Protein AF-A0A1V6IL73-F1 (afdb_monomer_lite)

Secondary structure (DSSP, 8-state):
----SSHHHHHHHHHHHHHHHHHHHHHHHHHHHHHHHHHHHHHHHHHHHHHHHHHHHHHHHHHHHHHHHHHHHHHHHHHHHHHHHH-PPPPPTT------

Sequence (100 aa):
MERLYIHTKKETTYRSMLTIFLVVLFFISSTLVAFFVKGVTENLNDELVNRLMKEREVIETNNNLKMELSVAMRARYIEFKTKERLGLKKPNEEEVLVLR

Radius of gyration: 41.32 Å; chains: 1; bounding box: 98×24×104 Å

Foldseek 3Di:
DDDDDDPVVVVVVVVVVVVVVVVVVVVVVVVVVVVVVVVVVVVVVVVVVVVVVVVVVVVVVVVVVVVVVVVVVVVVVCVVCCCVVVVDDDDDPPPPDDDD

Structure (mmCIF, N/CA/C/O backbone):
data_AF-A0A1V6IL73-F1
#
_entry.id   AF-A0A1V6IL73-F1
#
loop_
_atom_site.group_PDB
_atom_site.id
_atom_site.type_symbol
_atom_site.label_atom_id
_atom_site.label_alt_id
_atom_site.label_comp_id
_atom_site.label_asym_id
_atom_site.label_entity_id
_atom_site.label_seq_id
_atom_site.pdbx_PDB_ins_code
_atom_site.Cartn_x
_atom_site.Cartn_y
_atom_site.Cartn_z
_atom_site.occupancy
_atom_site.B_iso_or_equiv
_atom_site.auth_seq_id
_atom_site.auth_comp_id
_atom_site.auth_asym_id
_atom_site.auth_atom_id
_atom_site.pdbx_PDB_model_num
ATOM 1 N N . MET A 1 1 ? 51.466 17.649 -60.248 1.00 46.81 1 MET A N 1
ATOM 2 C CA . MET A 1 1 ? 51.081 17.442 -58.837 1.00 46.81 1 MET A CA 1
ATOM 3 C C . MET A 1 1 ? 49.577 17.303 -58.803 1.00 46.81 1 MET A C 1
ATOM 5 O O . MET A 1 1 ? 48.965 18.130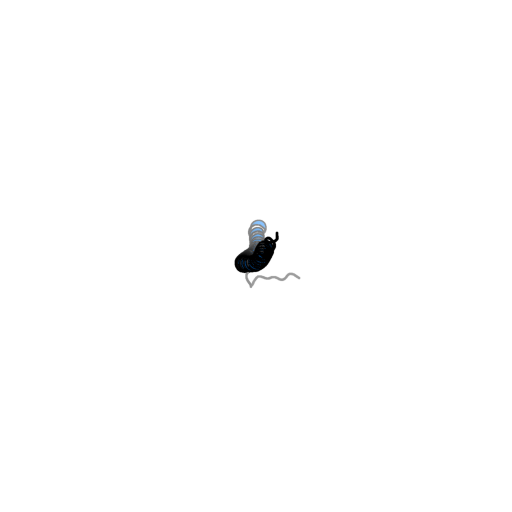 -59.450 1.00 46.81 1 MET A O 1
ATOM 9 N N . GLU A 1 2 ? 49.031 16.281 -58.137 1.00 48.19 2 GLU A N 1
ATOM 10 C CA . GLU A 1 2 ? 47.694 16.275 -57.501 1.00 48.19 2 GLU A CA 1
ATOM 11 C C . GLU A 1 2 ? 47.260 14.834 -57.211 1.00 48.19 2 GLU A C 1
ATOM 13 O O . GLU A 1 2 ? 46.887 14.084 -58.108 1.00 48.19 2 GLU A O 1
ATOM 18 N N . ARG A 1 3 ? 47.310 14.434 -55.938 1.00 56.38 3 ARG A N 1
ATOM 19 C CA . ARG A 1 3 ? 46.608 13.249 -55.425 1.00 56.38 3 ARG A CA 1
ATOM 20 C C . ARG A 1 3 ? 46.313 13.453 -53.945 1.00 56.38 3 ARG A C 1
ATOM 22 O O . ARG A 1 3 ? 47.074 12.945 -53.132 1.00 56.38 3 ARG A O 1
ATOM 29 N N . LEU A 1 4 ? 45.270 14.203 -53.566 1.00 56.84 4 LEU A N 1
ATOM 30 C CA . LEU A 1 4 ? 44.929 14.277 -52.134 1.00 56.84 4 LEU A CA 1
ATOM 31 C C . LEU A 1 4 ? 43.538 14.828 -51.767 1.00 56.84 4 LEU A C 1
ATOM 33 O O . LEU A 1 4 ? 43.456 15.704 -50.926 1.00 56.84 4 LEU A O 1
ATOM 37 N N . TYR A 1 5 ? 42.424 14.314 -52.313 1.00 55.34 5 TYR A N 1
ATOM 38 C CA . TYR A 1 5 ? 41.090 14.747 -51.821 1.00 55.34 5 TYR A CA 1
ATOM 39 C C . TYR A 1 5 ? 39.991 13.676 -51.725 1.00 55.34 5 TYR A C 1
ATOM 41 O O . TYR A 1 5 ? 38.832 14.010 -51.491 1.00 55.34 5 TYR A O 1
ATOM 49 N N . ILE A 1 6 ? 40.305 12.383 -51.862 1.00 59.19 6 ILE A N 1
ATOM 50 C CA . ILE A 1 6 ? 39.253 11.343 -51.870 1.00 59.19 6 ILE A CA 1
ATOM 51 C C . ILE A 1 6 ? 39.121 10.623 -50.514 1.00 59.19 6 ILE A C 1
ATOM 53 O O . ILE A 1 6 ? 38.022 10.210 -50.145 1.00 59.19 6 ILE A O 1
ATOM 57 N N . HIS A 1 7 ? 40.193 10.532 -49.717 1.00 54.22 7 HIS A N 1
ATOM 58 C CA . HIS A 1 7 ? 40.156 9.796 -48.444 1.00 54.22 7 HIS A CA 1
ATOM 59 C C . HIS A 1 7 ? 39.427 10.540 -47.311 1.00 54.22 7 HIS A C 1
ATOM 61 O O . HIS A 1 7 ? 38.638 9.935 -46.586 1.00 54.22 7 HIS A O 1
ATOM 67 N N . THR A 1 8 ? 39.591 11.860 -47.207 1.00 58.47 8 THR A N 1
ATOM 68 C CA . THR A 1 8 ? 39.002 12.680 -46.130 1.00 58.47 8 THR A CA 1
ATOM 69 C C . THR A 1 8 ? 37.474 12.776 -46.196 1.00 58.47 8 THR A C 1
ATOM 71 O O . THR A 1 8 ? 36.804 12.848 -45.163 1.00 58.47 8 THR A O 1
ATOM 74 N N . LYS A 1 9 ? 36.881 12.716 -47.397 1.00 58.94 9 LYS A N 1
ATOM 75 C CA . LYS A 1 9 ? 35.419 12.780 -47.581 1.00 58.94 9 LYS A CA 1
ATOM 76 C C . LYS A 1 9 ? 34.705 11.501 -47.113 1.00 58.94 9 LYS A C 1
ATOM 78 O O . LYS A 1 9 ? 33.583 11.566 -46.613 1.00 58.94 9 LYS A O 1
ATOM 83 N N . LYS A 1 10 ? 35.349 10.334 -47.239 1.00 61.44 10 LYS A N 1
ATOM 84 C CA . LYS A 1 10 ? 34.789 9.054 -46.767 1.00 61.44 10 LYS A CA 1
ATOM 85 C C . LYS A 1 10 ? 34.836 8.927 -45.244 1.00 61.44 10 LYS A C 1
ATOM 87 O O . LYS A 1 10 ? 33.841 8.514 -44.656 1.00 61.44 10 LYS A O 1
ATOM 92 N N . GLU A 1 11 ? 35.934 9.331 -44.607 1.00 63.72 11 GLU A N 1
ATOM 93 C CA . GLU A 1 11 ? 36.055 9.286 -43.141 1.00 63.72 11 GLU A CA 1
ATOM 94 C C . GLU A 1 11 ? 35.071 10.223 -42.437 1.00 63.72 11 GLU A C 1
ATOM 96 O O . GLU A 1 11 ? 34.419 9.829 -41.472 1.00 63.72 11 GLU A O 1
ATOM 101 N N . THR A 1 12 ? 34.905 11.447 -42.945 1.00 70.12 12 THR A N 1
ATOM 102 C CA . THR A 1 12 ? 33.943 12.417 -42.394 1.00 70.12 12 THR A CA 1
ATOM 103 C C . THR A 1 12 ? 32.498 11.934 -42.525 1.00 70.12 12 THR A C 1
ATOM 105 O O . THR A 1 12 ? 31.727 12.038 -41.570 1.00 70.12 12 THR A O 1
ATOM 108 N N . THR A 1 13 ? 32.143 11.323 -43.659 1.00 70.81 13 THR A N 1
ATOM 109 C CA . THR A 1 13 ? 30.807 10.742 -43.880 1.00 70.81 13 THR A CA 1
ATOM 110 C C . THR A 1 13 ? 30.545 9.548 -42.956 1.00 70.81 13 THR A C 1
ATOM 112 O O . THR A 1 13 ? 29.497 9.481 -42.318 1.00 70.81 13 THR A O 1
ATOM 115 N N . TYR A 1 14 ? 31.509 8.632 -42.818 1.00 76.25 14 TYR A N 1
ATOM 116 C CA . TYR A 1 14 ? 31.389 7.469 -41.933 1.00 76.25 14 TYR A CA 1
ATOM 117 C C . TYR A 1 14 ? 31.264 7.876 -40.458 1.00 76.25 14 TYR A C 1
ATOM 119 O O . TYR A 1 14 ? 30.410 7.368 -39.732 1.00 76.25 14 TYR A O 1
ATOM 127 N N . ARG A 1 15 ? 32.054 8.864 -40.023 1.00 77.94 15 ARG A N 1
ATOM 128 C CA . ARG A 1 15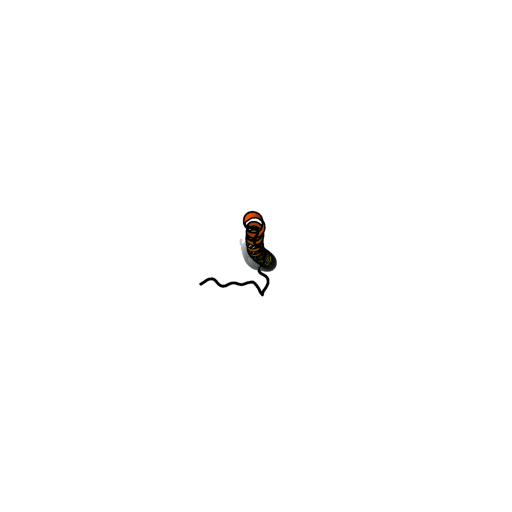 ? 31.999 9.408 -38.661 1.00 77.94 15 ARG A CA 1
ATOM 129 C C . ARG A 1 15 ? 30.674 10.130 -38.379 1.00 77.94 15 ARG A C 1
ATOM 131 O O . ARG A 1 15 ? 30.150 10.022 -37.272 1.00 77.94 15 ARG A O 1
ATOM 138 N N . SER A 1 16 ? 30.094 10.799 -39.378 1.00 80.06 16 SER A N 1
ATOM 139 C CA . SER A 1 16 ? 28.759 11.404 -39.278 1.00 80.06 16 SER A CA 1
ATOM 140 C C . SER A 1 16 ? 27.660 10.342 -39.147 1.00 80.06 16 SER A C 1
ATOM 142 O O . SER A 1 16 ? 26.837 10.437 -38.237 1.00 80.06 16 SER A O 1
ATOM 144 N N . MET A 1 17 ? 27.698 9.280 -39.962 1.00 86.50 17 MET A N 1
ATOM 145 C CA . MET A 1 17 ? 26.741 8.168 -39.867 1.00 86.50 17 MET A CA 1
ATOM 146 C C . MET A 1 17 ? 26.826 7.428 -38.529 1.00 86.50 17 MET A C 1
ATOM 148 O O . MET A 1 17 ? 25.793 7.136 -37.932 1.00 86.50 17 MET A O 1
ATOM 152 N N . LEU A 1 18 ? 28.037 7.178 -38.020 1.00 88.94 18 LEU A N 1
ATOM 153 C CA . LEU A 1 18 ? 28.234 6.580 -36.696 1.00 88.94 18 LEU A CA 1
ATOM 154 C C . LEU A 1 18 ? 27.648 7.446 -35.581 1.00 88.94 18 LEU A C 1
ATOM 156 O O . LEU A 1 18 ? 26.986 6.928 -34.689 1.00 88.94 18 LEU A O 1
ATOM 160 N N . THR A 1 19 ? 27.851 8.763 -35.642 1.00 89.62 19 THR A N 1
ATOM 161 C CA . THR A 1 19 ? 27.291 9.684 -34.641 1.00 89.62 19 THR A CA 1
ATOM 162 C C . THR A 1 19 ? 25.762 9.656 -34.661 1.00 89.62 19 THR A C 1
ATOM 164 O O . THR A 1 19 ? 25.142 9.561 -33.607 1.00 89.62 19 THR A O 1
ATOM 167 N N . ILE A 1 20 ? 25.147 9.669 -35.849 1.00 91.56 20 ILE A N 1
ATOM 168 C CA . ILE A 1 20 ? 23.686 9.575 -35.994 1.00 91.56 20 ILE A CA 1
ATOM 169 C C . ILE A 1 20 ? 23.177 8.239 -35.441 1.00 91.56 20 ILE A C 1
ATOM 171 O O . ILE A 1 20 ? 22.216 8.218 -34.675 1.00 91.56 20 ILE A O 1
ATOM 175 N N . PHE A 1 21 ? 23.845 7.134 -35.774 1.00 94.00 21 PHE A N 1
ATOM 176 C CA . PHE A 1 21 ? 23.493 5.810 -35.268 1.00 94.00 21 PHE A CA 1
ATOM 177 C C . PHE A 1 21 ? 23.566 5.739 -33.738 1.00 94.00 21 PHE A C 1
ATOM 179 O O . PHE A 1 21 ? 22.637 5.243 -33.107 1.00 94.00 21 PHE A O 1
ATOM 186 N N . LEU A 1 22 ? 24.624 6.283 -33.130 1.00 94.69 22 LEU A N 1
ATOM 187 C CA . LEU A 1 22 ? 24.778 6.322 -31.674 1.00 94.69 22 LEU A CA 1
ATOM 188 C C . LEU A 1 22 ? 23.694 7.164 -30.996 1.00 94.69 22 LEU A C 1
ATOM 190 O O . LEU A 1 22 ? 23.177 6.762 -29.958 1.00 94.69 22 LEU A O 1
ATOM 194 N N . VAL A 1 23 ? 23.318 8.299 -31.590 1.00 94.88 23 VAL A N 1
ATOM 195 C CA . VAL A 1 23 ? 22.223 9.136 -31.079 1.00 94.88 23 VAL A CA 1
ATOM 196 C C . VAL A 1 23 ? 20.902 8.370 -31.120 1.00 94.88 23 VAL A C 1
ATOM 198 O O . VAL A 1 23 ? 20.196 8.317 -30.117 1.00 94.88 23 VAL A O 1
ATOM 201 N N . VAL A 1 24 ? 20.583 7.719 -32.240 1.00 95.69 24 VAL A N 1
ATOM 202 C CA . VAL A 1 24 ? 19.359 6.910 -32.364 1.00 95.69 24 VAL A CA 1
ATOM 203 C C . VAL A 1 24 ? 19.364 5.749 -31.368 1.00 95.69 24 VAL A C 1
ATOM 205 O O . VAL A 1 24 ? 18.369 5.530 -30.678 1.00 95.69 24 VAL A O 1
ATOM 208 N N . LEU A 1 25 ? 20.492 5.049 -31.229 1.00 95.94 25 LEU A N 1
ATOM 209 C CA . LEU A 1 25 ? 20.653 3.964 -30.263 1.00 95.94 25 LEU A CA 1
ATOM 210 C C . LEU A 1 25 ? 20.436 4.450 -28.824 1.00 95.94 25 LEU A C 1
ATOM 212 O O . LEU A 1 25 ? 19.790 3.759 -28.041 1.00 95.94 25 LEU A O 1
ATOM 216 N N . PHE A 1 26 ? 20.929 5.644 -28.488 1.00 96.19 26 PHE A N 1
ATOM 217 C CA . PHE A 1 26 ? 20.729 6.259 -27.178 1.00 96.19 26 PHE A CA 1
ATOM 218 C C . PHE A 1 26 ? 19.255 6.580 -26.903 1.00 96.19 26 PHE A C 1
ATOM 220 O O . PHE A 1 26 ? 18.762 6.328 -25.806 1.00 96.19 26 PHE A O 1
ATOM 227 N N . PHE A 1 27 ? 18.516 7.088 -27.891 1.00 96.56 27 PHE A N 1
ATOM 228 C CA . PHE A 1 27 ? 17.075 7.307 -27.733 1.00 96.56 27 PHE A CA 1
ATOM 229 C C . PHE A 1 27 ? 16.315 5.990 -27.536 1.00 96.56 27 PHE A C 1
ATOM 231 O O . PHE A 1 27 ? 15.444 5.898 -26.668 1.00 96.56 27 PHE A O 1
ATOM 238 N N . ILE A 1 28 ? 16.668 4.948 -28.290 1.00 96.31 28 ILE A N 1
ATOM 239 C CA . ILE A 1 28 ? 16.052 3.623 -28.149 1.00 96.31 28 ILE A CA 1
ATOM 240 C C . ILE A 1 28 ? 16.358 3.028 -26.769 1.00 96.31 28 ILE A C 1
ATOM 242 O O . ILE A 1 28 ? 15.453 2.552 -26.088 1.00 96.31 28 ILE A O 1
ATOM 246 N N . SER A 1 29 ? 17.609 3.087 -26.310 1.00 95.88 29 SER A N 1
ATOM 247 C CA . SER A 1 29 ? 17.969 2.562 -24.990 1.00 95.88 29 SER A CA 1
ATOM 248 C C . SER A 1 29 ? 17.314 3.359 -23.860 1.00 95.88 29 SER A C 1
ATOM 250 O O . SER A 1 29 ? 16.803 2.765 -22.915 1.00 95.88 29 SER A O 1
ATOM 252 N N . SER A 1 30 ? 17.246 4.686 -23.982 1.00 95.44 30 SER A N 1
ATOM 253 C CA . SER A 1 30 ? 16.576 5.559 -23.015 1.00 95.44 30 SER A CA 1
ATOM 254 C C . SER A 1 30 ? 15.081 5.249 -22.896 1.00 95.44 30 SER A C 1
ATOM 256 O O . SER A 1 30 ? 14.561 5.091 -21.791 1.00 95.44 30 SER A O 1
ATOM 258 N N . THR A 1 31 ? 14.388 5.076 -24.026 1.00 94.81 31 THR A N 1
ATOM 259 C CA . THR A 1 31 ? 12.958 4.717 -24.028 1.00 94.81 31 THR A CA 1
ATOM 260 C C . THR A 1 31 ? 12.703 3.330 -23.438 1.00 94.81 31 THR A C 1
ATOM 262 O O . THR A 1 31 ? 11.761 3.170 -22.662 1.00 94.81 31 THR A O 1
ATOM 265 N N . LEU A 1 32 ? 13.570 2.350 -23.718 1.00 95.44 32 LEU A N 1
ATOM 266 C CA . LEU A 1 32 ? 13.528 1.030 -23.081 1.00 95.44 32 LEU A CA 1
ATOM 267 C C . LEU A 1 32 ? 13.682 1.130 -21.561 1.00 95.44 32 LEU A C 1
ATOM 269 O O . LEU A 1 32 ? 12.860 0.585 -20.828 1.00 95.44 32 LEU A O 1
ATOM 273 N N . VAL A 1 33 ? 14.693 1.856 -21.076 1.00 94.56 33 VAL A N 1
ATOM 274 C CA . VAL A 1 33 ? 14.913 2.049 -19.633 1.00 94.56 33 VAL A CA 1
ATOM 275 C C . VAL A 1 33 ? 13.700 2.712 -18.983 1.00 94.56 33 VAL A C 1
ATOM 277 O O . VAL A 1 33 ? 13.229 2.235 -17.954 1.00 94.56 33 VAL A O 1
ATOM 280 N N . ALA A 1 34 ? 13.148 3.762 -19.595 1.00 92.75 34 ALA A N 1
ATOM 281 C CA . ALA A 1 34 ? 11.958 4.435 -19.083 1.00 92.75 34 ALA A CA 1
ATOM 282 C C . ALA A 1 34 ? 10.749 3.489 -18.991 1.00 92.75 34 ALA A C 1
ATOM 284 O O . ALA A 1 34 ? 10.014 3.528 -18.004 1.00 92.75 34 ALA A O 1
ATOM 285 N N . PHE A 1 35 ? 10.565 2.609 -19.978 1.00 91.44 35 PHE A N 1
ATOM 286 C CA . PHE A 1 35 ? 9.500 1.608 -19.965 1.00 91.44 35 PHE A CA 1
ATOM 287 C C . PHE A 1 35 ? 9.673 0.597 -18.823 1.00 91.44 35 PHE A C 1
ATOM 289 O O . PHE A 1 35 ? 8.724 0.337 -18.085 1.00 91.44 35 PHE A O 1
ATOM 296 N N . PHE A 1 36 ? 10.889 0.079 -18.624 1.00 90.88 36 PHE A N 1
ATOM 297 C CA . PHE A 1 36 ? 11.187 -0.830 -17.513 1.00 90.88 36 PHE A CA 1
ATOM 298 C C . PHE A 1 36 ? 10.978 -0.167 -16.150 1.00 90.88 36 PHE A C 1
ATOM 300 O O . PHE A 1 36 ? 10.335 -0.750 -15.278 1.00 90.88 36 PHE A O 1
ATOM 307 N N . VAL A 1 37 ? 11.474 1.061 -15.968 1.00 89.88 37 VAL A N 1
ATOM 308 C CA . VAL A 1 37 ? 11.286 1.821 -14.723 1.00 89.88 37 VAL A CA 1
ATOM 309 C C . VAL A 1 37 ? 9.804 2.037 -14.453 1.00 89.88 37 VAL A C 1
ATOM 311 O O . VAL A 1 37 ? 9.353 1.801 -13.334 1.00 89.88 37 VAL A O 1
ATOM 314 N N . LYS A 1 38 ? 9.032 2.431 -15.470 1.00 88.69 38 LYS A N 1
ATOM 315 C CA . LYS A 1 38 ? 7.590 2.634 -15.338 1.00 88.69 38 LYS A CA 1
ATOM 316 C C . LYS A 1 38 ? 6.874 1.345 -14.929 1.00 88.69 38 LYS A C 1
ATOM 318 O O . LYS A 1 38 ? 6.150 1.371 -13.943 1.00 88.69 38 LYS A O 1
ATOM 323 N N . GLY A 1 39 ? 7.151 0.219 -15.590 1.00 82.75 39 GLY A N 1
ATOM 324 C CA . GLY A 1 39 ? 6.524 -1.065 -15.256 1.00 82.75 39 GLY A CA 1
ATOM 325 C C . GLY A 1 39 ? 6.851 -1.565 -13.843 1.00 82.75 39 GLY A C 1
ATOM 326 O O . GLY A 1 39 ?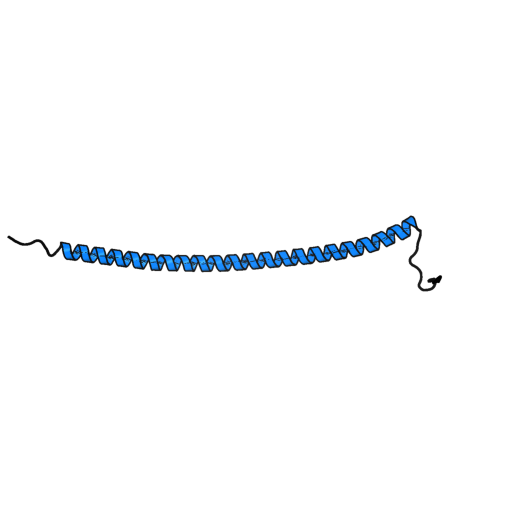 5.979 -2.079 -13.147 1.00 82.75 39 GLY A O 1
ATOM 327 N N . VAL A 1 40 ? 8.089 -1.372 -13.375 1.00 82.25 40 VAL A N 1
ATOM 328 C CA . VAL A 1 40 ? 8.471 -1.713 -11.991 1.00 82.25 40 VAL A CA 1
ATOM 329 C C . VAL A 1 40 ? 7.798 -0.776 -10.985 1.00 82.25 40 VAL A C 1
ATOM 331 O O . VAL A 1 40 ? 7.316 -1.226 -9.947 1.00 82.25 40 VAL A O 1
ATOM 334 N N . THR A 1 41 ? 7.742 0.519 -11.295 1.00 80.94 41 THR A N 1
ATOM 335 C CA . THR A 1 41 ? 7.171 1.538 -10.403 1.00 80.94 41 THR A CA 1
ATOM 336 C C . THR A 1 41 ? 5.658 1.388 -10.268 1.00 80.94 41 THR A C 1
ATOM 338 O O . THR A 1 41 ? 5.137 1.524 -9.166 1.00 80.94 41 THR A O 1
ATOM 341 N N . GLU A 1 42 ? 4.954 1.079 -11.359 1.00 81.88 42 GLU A N 1
ATOM 342 C CA . GLU A 1 42 ? 3.507 0.834 -11.348 1.00 81.88 42 GLU A CA 1
ATOM 343 C C . GLU A 1 42 ? 3.161 -0.369 -10.463 1.00 81.88 42 GLU A C 1
ATOM 345 O O . GLU A 1 42 ? 2.362 -0.226 -9.542 1.00 81.88 42 GLU A O 1
ATOM 350 N N . ASN A 1 43 ? 3.856 -1.500 -10.624 1.00 77.75 43 ASN A N 1
ATOM 351 C CA . ASN A 1 43 ? 3.625 -2.678 -9.782 1.00 77.75 43 ASN A CA 1
ATOM 352 C C . ASN A 1 43 ? 3.903 -2.422 -8.290 1.00 77.75 43 ASN A C 1
ATOM 354 O O . ASN A 1 43 ? 3.134 -2.856 -7.433 1.00 77.75 43 ASN A O 1
ATOM 358 N N . LEU A 1 44 ? 4.993 -1.717 -7.964 1.00 75.94 44 LEU A N 1
ATOM 359 C CA . LEU A 1 44 ? 5.327 -1.385 -6.573 1.00 75.94 44 LEU A CA 1
ATOM 360 C C . LEU A 1 44 ? 4.308 -0.422 -5.954 1.00 75.94 44 LEU A C 1
ATOM 362 O O . LEU A 1 44 ? 3.944 -0.578 -4.787 1.00 75.94 44 LEU A O 1
ATOM 366 N N . ASN A 1 45 ? 3.834 0.558 -6.727 1.00 83.69 45 ASN A N 1
ATOM 367 C CA . ASN A 1 45 ? 2.804 1.488 -6.277 1.00 83.69 45 ASN A CA 1
ATOM 368 C C . ASN A 1 45 ? 1.475 0.774 -6.034 1.00 83.69 45 ASN A C 1
ATOM 370 O O . ASN A 1 45 ? 0.861 1.004 -4.996 1.00 83.69 45 ASN A O 1
ATOM 374 N N . ASP A 1 46 ? 1.060 -0.123 -6.926 1.00 85.31 46 ASP A N 1
ATOM 375 C CA . ASP A 1 46 ? -0.188 -0.872 -6.766 1.00 85.31 46 ASP A CA 1
ATOM 376 C C . ASP A 1 46 ? -0.147 -1.791 -5.538 1.00 85.31 46 ASP A C 1
ATOM 378 O O . ASP A 1 46 ? -1.128 -1.902 -4.795 1.00 85.31 46 ASP A O 1
ATOM 382 N N . GLU A 1 47 ? 0.997 -2.421 -5.260 1.00 86.19 47 GLU A N 1
ATOM 383 C CA . GLU A 1 47 ? 1.163 -3.223 -4.048 1.00 86.19 47 GLU A CA 1
ATOM 384 C C . GLU A 1 47 ? 1.114 -2.358 -2.778 1.00 86.19 47 GLU A C 1
ATOM 386 O O . GLU A 1 47 ? 0.427 -2.709 -1.811 1.00 86.19 47 GLU A O 1
ATOM 391 N N . LEU A 1 48 ? 1.799 -1.211 -2.776 1.00 87.81 48 LEU A N 1
ATOM 392 C CA . LEU A 1 48 ? 1.792 -0.274 -1.650 1.00 87.81 48 LEU A CA 1
ATOM 393 C C . LEU A 1 48 ? 0.396 0.296 -1.388 1.00 87.81 48 LEU A C 1
ATOM 395 O O . LEU A 1 48 ? -0.043 0.325 -0.238 1.00 87.81 48 LEU A O 1
ATOM 399 N N . VAL A 1 49 ? -0.325 0.696 -2.436 1.00 91.44 49 VAL A N 1
ATOM 400 C CA . VAL A 1 49 ? -1.701 1.199 -2.331 1.00 91.44 49 VAL A CA 1
ATOM 401 C C . VAL A 1 49 ? -2.613 0.125 -1.746 1.00 91.44 49 VAL A C 1
ATOM 403 O O . VAL A 1 49 ? -3.340 0.400 -0.792 1.00 91.44 49 VAL A O 1
ATOM 406 N N . ASN A 1 50 ? -2.527 -1.115 -2.233 1.00 91.38 50 ASN A N 1
ATOM 407 C CA . ASN A 1 50 ? -3.325 -2.220 -1.702 1.00 91.38 50 ASN A CA 1
ATOM 408 C C . ASN A 1 50 ? -3.034 -2.507 -0.222 1.00 91.38 50 ASN A C 1
ATOM 410 O O . ASN A 1 50 ? -3.959 -2.773 0.550 1.00 91.38 50 ASN A O 1
ATOM 414 N N . ARG A 1 51 ? -1.765 -2.443 0.201 1.00 90.88 51 ARG A N 1
ATOM 415 C CA . ARG A 1 51 ? -1.397 -2.596 1.619 1.00 90.88 51 ARG A CA 1
ATOM 416 C C . ARG A 1 51 ? -1.965 -1.461 2.469 1.00 90.88 51 ARG A C 1
ATOM 418 O O . ARG A 1 51 ? -2.606 -1.736 3.479 1.00 90.88 51 ARG A O 1
ATOM 425 N N . LEU A 1 52 ? -1.805 -0.212 2.031 1.00 91.31 52 LEU A N 1
ATOM 426 C CA . LEU A 1 52 ? -2.328 0.962 2.737 1.00 91.31 52 LEU A CA 1
ATOM 427 C C . LEU A 1 52 ? -3.859 0.947 2.845 1.00 91.31 52 LEU A C 1
ATOM 429 O O . LEU A 1 52 ? -4.404 1.340 3.875 1.00 91.31 52 LEU A O 1
ATOM 433 N N . MET A 1 53 ? -4.563 0.465 1.817 1.00 92.94 53 MET A N 1
ATOM 434 C CA . MET A 1 53 ? -6.018 0.296 1.865 1.00 92.94 53 MET A CA 1
ATOM 435 C C . MET A 1 53 ? -6.437 -0.728 2.924 1.00 92.94 53 MET A C 1
ATOM 437 O O . MET 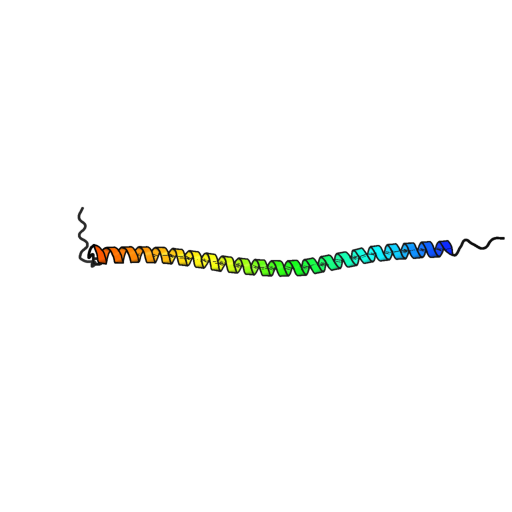A 1 53 ? -7.322 -0.434 3.726 1.00 92.94 53 M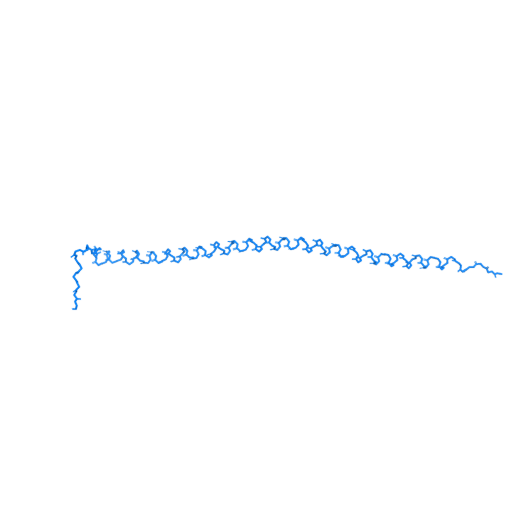ET A O 1
ATOM 441 N N . LYS A 1 54 ? -5.764 -1.884 2.984 1.00 92.31 54 LYS A N 1
ATOM 442 C CA . LYS A 1 54 ? -6.023 -2.902 4.017 1.00 92.31 54 LYS A CA 1
ATOM 443 C C . LYS A 1 54 ? -5.734 -2.382 5.422 1.00 92.31 54 LYS A C 1
ATOM 445 O O . LYS A 1 54 ? -6.519 -2.614 6.335 1.00 92.31 54 LYS A O 1
ATOM 450 N N . GLU A 1 55 ? -4.631 -1.661 5.611 1.00 91.19 55 GLU A N 1
ATOM 451 C CA . GLU A 1 55 ? -4.321 -1.047 6.907 1.00 91.19 55 GLU A CA 1
ATOM 452 C C . GLU A 1 55 ? -5.390 -0.031 7.321 1.00 91.19 55 GLU A C 1
ATOM 454 O O . GLU A 1 55 ? -5.813 -0.022 8.478 1.00 91.19 55 GLU A O 1
ATOM 459 N N . ARG A 1 56 ? -5.888 0.782 6.380 1.00 92.38 56 ARG A N 1
ATOM 460 C CA . ARG A 1 56 ? -7.002 1.702 6.643 1.00 92.38 56 ARG A CA 1
ATOM 461 C C . ARG A 1 56 ? -8.265 0.977 7.094 1.00 92.38 56 ARG A C 1
ATOM 463 O O . ARG A 1 56 ? -8.872 1.407 8.070 1.00 92.38 56 ARG A O 1
ATOM 470 N N . GLU A 1 57 ? -8.635 -0.108 6.421 1.00 92.94 57 GLU A N 1
ATOM 471 C CA . GLU A 1 57 ? -9.810 -0.916 6.770 1.00 92.94 57 GLU A CA 1
ATOM 472 C C . GLU A 1 57 ? -9.687 -1.507 8.187 1.00 92.94 57 GLU A C 1
ATOM 474 O O . GLU A 1 57 ? -10.621 -1.452 8.992 1.00 92.94 57 GLU A O 1
ATOM 479 N N . VAL A 1 58 ? -8.496 -1.990 8.555 1.00 91.94 58 VAL A N 1
ATOM 480 C CA . VAL A 1 58 ? -8.214 -2.480 9.915 1.00 91.94 58 VAL A CA 1
ATOM 481 C C . VAL A 1 58 ? -8.300 -1.355 10.955 1.00 91.94 58 VAL A C 1
ATOM 483 O O . VAL A 1 58 ? -8.816 -1.558 12.054 1.00 91.94 58 VAL A O 1
ATOM 486 N N . ILE A 1 59 ? -7.823 -0.151 10.637 1.00 91.88 59 ILE A N 1
ATOM 487 C CA . ILE A 1 59 ? -7.916 1.000 11.548 1.00 91.88 59 ILE A CA 1
ATOM 488 C C . ILE A 1 59 ? -9.374 1.432 11.738 1.00 91.88 59 ILE A C 1
ATOM 490 O O . ILE A 1 59 ? -9.789 1.714 12.863 1.00 91.88 59 ILE A O 1
ATOM 494 N N . GLU A 1 60 ? -10.156 1.471 10.662 1.00 92.56 60 GLU A N 1
ATOM 495 C CA . GLU A 1 60 ? -11.567 1.852 10.705 1.00 92.56 60 GLU A CA 1
ATOM 496 C C . GLU A 1 60 ? -12.392 0.860 11.532 1.00 92.56 60 GLU A C 1
ATOM 498 O O . GLU A 1 60 ? -13.109 1.261 12.450 1.00 92.56 60 GLU A O 1
ATOM 503 N N . THR A 1 61 ? -12.209 -0.440 11.296 1.00 91.06 61 THR A N 1
ATOM 504 C CA . THR A 1 61 ? -12.860 -1.491 12.094 1.00 91.06 61 THR A CA 1
ATOM 505 C C . THR A 1 61 ? -12.454 -1.427 13.567 1.00 91.06 61 THR A C 1
ATOM 507 O O . THR A 1 61 ? -13.314 -1.513 14.443 1.00 91.06 61 THR A O 1
ATOM 510 N N . ASN A 1 62 ? -11.175 -1.194 13.874 1.00 91.56 62 ASN A N 1
ATOM 511 C CA . ASN A 1 62 ? -10.708 -1.033 15.253 1.00 91.56 62 ASN A CA 1
ATOM 512 C C . ASN A 1 62 ? -11.334 0.196 15.935 1.00 91.56 62 ASN A C 1
ATOM 514 O O . ASN A 1 62 ? -11.750 0.121 17.091 1.00 91.56 62 ASN A O 1
ATOM 518 N N . ASN A 1 63 ? -11.453 1.317 15.223 1.00 90.81 63 ASN A N 1
ATOM 519 C CA . ASN A 1 63 ? -12.108 2.515 15.745 1.00 90.81 63 ASN A CA 1
ATOM 520 C C . ASN A 1 63 ? -13.602 2.292 16.006 1.00 90.81 63 ASN A C 1
ATOM 522 O O . ASN A 1 63 ? -14.090 2.703 17.060 1.00 90.81 63 ASN A O 1
ATOM 526 N N . ASN A 1 64 ? -14.304 1.597 15.109 1.00 91.94 64 ASN A N 1
ATOM 527 C CA . ASN A 1 64 ? -15.707 1.233 15.313 1.00 91.94 64 ASN A CA 1
ATOM 528 C C . ASN A 1 64 ? -15.868 0.321 16.535 1.00 91.94 64 ASN A C 1
ATOM 530 O O . ASN A 1 64 ? -16.666 0.620 17.421 1.00 91.94 64 ASN A O 1
ATOM 534 N N . LEU A 1 65 ? -15.027 -0.709 16.665 1.00 91.62 65 LEU A N 1
ATOM 535 C CA . LEU A 1 65 ? -15.023 -1.594 17.834 1.00 91.62 65 LEU A CA 1
ATOM 536 C C . LEU A 1 65 ? -14.727 -0.838 19.135 1.00 91.62 65 LEU A C 1
ATOM 538 O O . LEU A 1 65 ? -15.378 -1.075 20.150 1.00 91.62 65 LEU A O 1
ATOM 542 N N . LYS A 1 66 ? -13.777 0.106 19.131 1.00 89.25 66 LYS A N 1
ATOM 543 C CA . LYS A 1 66 ? -13.506 0.971 20.293 1.00 89.25 66 LYS A CA 1
ATOM 544 C C . LYS A 1 66 ? -14.708 1.838 20.648 1.00 89.25 66 LYS A C 1
ATOM 546 O O . LYS A 1 66 ? -14.992 2.018 21.832 1.00 89.25 66 LYS A O 1
ATOM 551 N N . MET A 1 67 ? -15.409 2.367 19.648 1.00 89.44 67 MET A N 1
ATOM 552 C CA . MET A 1 67 ? -16.619 3.153 19.858 1.00 89.44 67 MET A CA 1
ATOM 553 C C . MET A 1 67 ? -17.718 2.293 20.490 1.00 89.44 67 MET A C 1
ATOM 555 O O . MET A 1 67 ? -18.230 2.657 21.549 1.00 89.44 67 MET A O 1
ATOM 559 N N . GLU A 1 68 ? -18.010 1.124 19.923 1.00 88.75 68 GLU A N 1
ATOM 560 C CA . GLU A 1 68 ? -18.983 0.169 20.464 1.00 88.75 68 GLU A CA 1
ATOM 561 C C . GLU A 1 68 ? -18.633 -0.257 21.895 1.00 88.75 68 GLU A C 1
ATOM 563 O O . GLU A 1 68 ? -19.481 -0.209 22.791 1.00 88.75 68 GLU A O 1
ATOM 568 N N . LEU A 1 69 ? -17.361 -0.582 22.147 1.00 89.75 69 LEU A N 1
ATOM 569 C CA . LEU A 1 69 ? -16.871 -0.934 23.477 1.00 89.75 69 LEU A CA 1
ATOM 570 C C . LEU A 1 69 ? -17.062 0.222 24.467 1.00 89.75 69 LEU A C 1
ATOM 572 O O . LEU A 1 69 ? -17.471 -0.006 25.604 1.00 89.75 69 LEU A O 1
ATOM 576 N N . SER A 1 70 ? -16.798 1.464 24.051 1.00 84.44 70 SER A N 1
ATOM 577 C CA . SER A 1 70 ? -16.974 2.643 24.907 1.00 84.44 70 SER A CA 1
ATOM 578 C C . SER A 1 70 ? -18.441 2.868 25.285 1.00 84.44 70 SER A C 1
ATOM 580 O O . SER A 1 70 ? -18.742 3.181 26.439 1.00 84.44 70 SER A O 1
ATOM 582 N N . VAL A 1 71 ? -19.366 2.638 24.348 1.00 87.19 71 VAL A N 1
ATOM 583 C CA . VAL A 1 71 ? -20.811 2.737 24.582 1.00 87.19 71 VAL A CA 1
ATOM 584 C C . VAL A 1 71 ? -21.265 1.637 25.539 1.00 87.19 71 VAL A C 1
ATOM 586 O O . VAL A 1 71 ? -21.910 1.930 26.550 1.00 87.19 71 VAL A O 1
ATOM 589 N N . ALA A 1 72 ? -20.864 0.390 25.283 1.00 83.25 72 ALA A N 1
ATOM 590 C CA . ALA A 1 72 ? -21.185 -0.747 26.141 1.00 83.25 72 ALA A CA 1
ATOM 591 C C . ALA A 1 72 ? -20.621 -0.568 27.560 1.00 83.25 72 ALA A C 1
ATOM 593 O O . ALA A 1 72 ? -21.318 -0.787 28.553 1.00 83.25 72 ALA A O 1
ATOM 594 N N . MET A 1 73 ? -19.373 -0.108 27.677 1.00 83.38 73 MET A N 1
ATOM 595 C CA . MET A 1 73 ? -18.727 0.139 28.964 1.00 83.38 73 MET A CA 1
ATOM 596 C C . MET A 1 73 ? -19.397 1.290 29.716 1.00 83.38 73 MET A C 1
ATOM 598 O O . MET A 1 73 ? -19.587 1.185 30.925 1.00 83.38 73 MET A O 1
ATOM 602 N N . ARG A 1 74 ? -19.819 2.358 29.028 1.00 83.31 74 ARG A N 1
ATOM 603 C CA . ARG A 1 74 ? -20.557 3.466 29.650 1.00 83.31 74 ARG A CA 1
ATOM 604 C C . ARG A 1 74 ? -21.908 3.009 30.195 1.00 83.31 74 ARG A C 1
ATOM 606 O O . ARG A 1 74 ? -22.234 3.351 31.330 1.00 83.31 74 ARG A O 1
ATOM 613 N N . ALA A 1 75 ? -22.658 2.212 29.434 1.00 81.25 75 ALA A N 1
ATOM 614 C CA . ALA A 1 75 ? -23.922 1.636 29.893 1.00 81.25 75 ALA A CA 1
ATOM 615 C C . ALA A 1 75 ? -23.713 0.767 31.144 1.00 81.25 75 ALA A C 1
ATOM 617 O O . ALA A 1 75 ? -24.375 0.963 32.165 1.00 81.25 75 ALA A O 1
ATOM 618 N N . ARG A 1 76 ? -22.710 -0.118 31.106 1.00 80.44 76 ARG A N 1
ATOM 619 C CA . ARG A 1 76 ? -22.372 -1.008 32.223 1.00 80.44 76 ARG A CA 1
ATOM 620 C C . ARG A 1 76 ? -21.852 -0.256 33.449 1.00 80.44 76 ARG A C 1
ATOM 622 O O . ARG A 1 76 ? -22.141 -0.638 34.577 1.00 80.44 76 ARG A O 1
ATOM 629 N N . TYR A 1 77 ? -21.099 0.822 33.247 1.00 84.50 77 TYR A N 1
ATOM 630 C CA . TYR A 1 77 ? -20.598 1.671 34.326 1.00 84.50 77 TYR A CA 1
ATOM 631 C C . TYR A 1 77 ? -21.726 2.418 35.038 1.00 84.50 77 TYR A C 1
ATOM 633 O O . TYR A 1 77 ? -21.712 2.525 36.264 1.00 84.50 77 TYR A O 1
ATOM 641 N N . ILE A 1 78 ? -22.714 2.912 34.285 1.00 83.56 78 ILE A N 1
ATOM 642 C CA . ILE A 1 78 ? -23.913 3.534 34.855 1.00 83.56 78 ILE A CA 1
ATOM 643 C C . ILE A 1 78 ? -24.695 2.496 35.658 1.00 83.56 78 ILE A C 1
ATOM 645 O O . ILE A 1 78 ? -24.995 2.7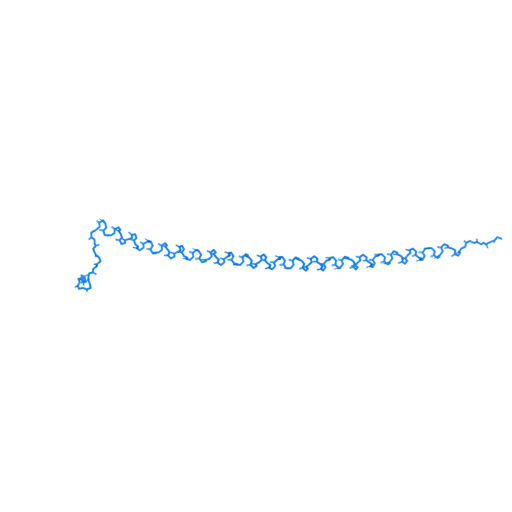52 36.820 1.00 83.56 78 ILE A O 1
ATOM 649 N N . GLU A 1 79 ? -24.958 1.314 35.096 1.00 81.62 79 GLU A N 1
ATOM 650 C CA . GLU A 1 79 ? -25.625 0.216 35.807 1.00 81.62 79 GLU A CA 1
ATOM 651 C C . GLU A 1 79 ? -24.895 -0.138 37.113 1.00 81.62 79 GLU A C 1
ATOM 653 O O . GLU A 1 79 ? -25.508 -0.189 38.180 1.00 81.62 79 GLU A O 1
ATOM 658 N N . PHE A 1 80 ? -23.569 -0.287 37.054 1.00 82.44 80 PHE A N 1
ATOM 659 C CA . PHE A 1 80 ? -22.741 -0.588 38.218 1.00 82.44 80 PHE A CA 1
ATOM 660 C C . PHE A 1 80 ? -22.816 0.508 39.287 1.00 82.44 80 PHE A C 1
ATOM 662 O O . PHE A 1 80 ? -23.126 0.214 40.440 1.00 82.44 80 PHE A O 1
ATOM 669 N N . LYS A 1 81 ? -22.611 1.782 38.920 1.00 82.38 81 LYS A N 1
ATOM 670 C CA . LYS A 1 81 ? -22.695 2.902 39.873 1.00 82.38 81 LYS A CA 1
ATOM 671 C C . LYS A 1 81 ? -24.080 3.060 40.486 1.00 82.38 81 LYS A C 1
ATOM 673 O O . LYS A 1 81 ? -24.190 3.451 41.644 1.00 82.38 81 LYS A O 1
ATOM 678 N N . THR A 1 82 ? -25.121 2.779 39.715 1.00 80.62 82 THR A N 1
ATOM 679 C CA . THR A 1 82 ? -26.517 2.895 40.147 1.00 80.62 82 THR A CA 1
ATOM 680 C C . THR A 1 82 ? -26.848 1.785 41.145 1.00 80.62 82 THR A C 1
ATOM 682 O O . THR A 1 82 ? -27.428 2.043 42.196 1.00 80.62 82 THR A O 1
ATOM 685 N N . LYS A 1 83 ? -26.365 0.565 40.898 1.00 79.44 83 LYS A N 1
ATOM 686 C CA . LYS A 1 83 ? -26.482 -0.554 41.836 1.00 79.44 83 LYS A CA 1
ATOM 687 C C . LYS A 1 83 ? -25.662 -0.348 43.115 1.00 79.44 83 LYS A C 1
ATOM 689 O O . LYS A 1 83 ? -26.158 -0.630 44.198 1.00 79.44 83 LYS A O 1
ATOM 694 N N . GLU A 1 84 ? -24.428 0.143 43.004 1.00 76.62 84 GLU A N 1
ATOM 695 C CA . GLU A 1 84 ? -23.512 0.300 44.143 1.00 76.62 84 GLU A CA 1
ATOM 696 C C . GLU A 1 84 ? -23.879 1.497 45.035 1.00 76.62 84 GLU A C 1
ATOM 698 O O . GLU A 1 84 ? -23.893 1.373 46.256 1.00 76.62 84 GLU A O 1
ATOM 703 N N . ARG A 1 85 ? -24.205 2.657 44.444 1.00 74.62 85 ARG A N 1
ATOM 704 C CA . ARG A 1 85 ? -24.495 3.882 45.211 1.00 74.62 85 ARG A CA 1
ATOM 705 C C . ARG A 1 85 ? -25.956 4.046 45.594 1.00 74.62 85 ARG A C 1
ATOM 707 O O . ARG A 1 85 ? -26.232 4.639 46.630 1.00 74.62 85 ARG A O 1
ATOM 714 N N . LEU A 1 86 ? -26.877 3.591 44.746 1.00 74.81 86 LEU A N 1
ATOM 715 C CA . LEU A 1 86 ? -28.316 3.790 44.946 1.00 74.81 86 LEU A CA 1
ATOM 716 C C . LEU A 1 86 ? -29.037 2.487 45.318 1.00 74.81 86 LEU A C 1
ATOM 718 O O . LEU A 1 86 ? -30.236 2.518 45.567 1.00 74.81 86 LEU A O 1
ATOM 722 N N . GLY A 1 87 ? -28.341 1.340 45.351 1.00 74.69 87 GLY A N 1
ATOM 723 C CA . GLY A 1 87 ? -28.936 0.044 45.700 1.00 74.69 87 GLY A CA 1
ATOM 724 C C . GLY A 1 87 ? -30.006 -0.442 44.716 1.00 74.69 87 GLY A C 1
ATOM 725 O O . GLY A 1 87 ? -30.708 -1.412 44.999 1.00 74.69 87 GLY A O 1
ATOM 726 N N . LEU A 1 88 ? -30.148 0.230 43.569 1.00 70.88 88 LEU A N 1
ATOM 727 C CA . LEU A 1 88 ? -31.213 -0.021 42.608 1.00 70.88 88 LEU A CA 1
ATOM 728 C C . LEU A 1 88 ? -30.998 -1.384 41.944 1.00 70.88 88 LEU A C 1
ATOM 730 O O . LEU A 1 88 ? -29.948 -1.663 41.357 1.00 70.88 88 LEU A O 1
ATOM 734 N N . LYS A 1 89 ? -32.009 -2.246 42.052 1.00 68.12 89 LYS A N 1
ATOM 735 C CA . LYS A 1 89 ? -32.083 -3.511 41.319 1.00 68.12 89 LYS A CA 1
ATOM 736 C C . LYS A 1 89 ? -32.801 -3.271 39.997 1.00 68.12 89 LYS A C 1
ATOM 738 O O . LYS A 1 89 ? -33.653 -2.391 39.901 1.00 68.12 89 LYS A O 1
ATOM 743 N N . LYS A 1 90 ? -32.442 -4.049 38.974 1.00 67.44 90 LYS A N 1
ATOM 744 C CA . LYS A 1 90 ? -33.169 -4.050 37.704 1.00 67.44 90 LYS A CA 1
ATOM 745 C C . LYS A 1 90 ? -34.639 -4.378 38.021 1.00 67.44 90 LYS A C 1
ATOM 747 O O . LYS A 1 90 ? -34.852 -5.381 38.705 1.00 67.44 90 LYS A O 1
ATOM 752 N N . PRO A 1 91 ? -35.608 -3.534 37.630 1.00 64.06 91 PRO A N 1
ATOM 753 C CA . PRO A 1 91 ? -37.003 -3.766 37.979 1.00 64.06 91 PRO A CA 1
ATOM 754 C C . PRO A 1 91 ? -37.459 -5.096 37.373 1.00 64.06 91 PRO A C 1
ATOM 756 O O . PRO A 1 91 ? -37.157 -5.380 36.211 1.00 64.06 91 PRO A O 1
ATOM 759 N N . ASN A 1 92 ? -38.146 -5.915 38.170 1.00 60.44 92 ASN A N 1
ATOM 760 C CA . ASN A 1 92 ? -38.903 -7.047 37.644 1.00 60.44 92 ASN A CA 1
ATOM 761 C C . ASN A 1 92 ? -40.079 -6.488 36.831 1.00 60.44 92 ASN A C 1
ATOM 763 O O . ASN A 1 92 ? -40.606 -5.429 37.175 1.00 60.44 92 ASN A O 1
ATOM 767 N N . GLU A 1 93 ? -40.488 -7.180 35.764 1.00 57.28 93 GLU A N 1
ATOM 768 C CA . GLU A 1 93 ? -41.536 -6.712 34.834 1.00 57.28 93 GLU A CA 1
ATOM 769 C C . GLU A 1 93 ? -42.876 -6.377 35.528 1.00 57.28 93 GLU A C 1
ATOM 771 O O . GLU A 1 93 ? -43.682 -5.634 34.977 1.00 57.28 93 GLU A O 1
ATOM 776 N N . GLU A 1 94 ? -43.085 -6.841 36.764 1.00 54.56 94 GLU A N 1
ATOM 777 C CA . GLU A 1 94 ? -44.283 -6.596 37.576 1.00 54.56 94 GLU A CA 1
ATOM 778 C C . GLU A 1 94 ? -44.245 -5.311 38.438 1.00 54.56 94 GLU A C 1
ATOM 780 O O . GLU A 1 94 ? -45.296 -4.849 38.873 1.00 54.56 94 GLU A O 1
ATOM 785 N N . GLU A 1 95 ? -43.083 -4.685 38.674 1.00 53.22 95 GLU A N 1
ATOM 786 C CA . GLU A 1 95 ? -42.927 -3.572 39.641 1.00 53.22 95 GLU A CA 1
ATOM 787 C C . GLU A 1 95 ? -42.648 -2.201 38.993 1.00 53.22 95 GLU A C 1
ATOM 789 O O . GLU A 1 95 ? -41.997 -1.334 39.581 1.00 53.22 95 GLU A O 1
ATOM 794 N N . VAL A 1 96 ? -43.130 -1.949 37.774 1.00 55.72 96 VAL A N 1
ATOM 795 C CA . VAL A 1 96 ? -43.016 -0.607 37.173 1.00 55.72 96 VAL A CA 1
ATOM 796 C C . VAL A 1 96 ? -44.216 0.250 37.588 1.00 55.72 96 VAL A C 1
ATOM 798 O O . VAL A 1 96 ? -45.178 0.423 36.843 1.00 55.72 96 VAL A O 1
ATOM 801 N N . LEU A 1 97 ? -44.165 0.807 38.801 1.00 59.28 97 LEU A N 1
ATOM 802 C CA . LEU A 1 97 ? -45.089 1.862 39.228 1.00 59.28 97 LEU A CA 1
ATOM 803 C C . LEU A 1 97 ? -44.729 3.172 38.516 1.00 59.28 97 LEU A C 1
ATOM 805 O O . LEU A 1 97 ? -43.793 3.877 38.894 1.00 59.28 97 LEU A O 1
ATOM 809 N N . VAL A 1 98 ? -45.490 3.497 37.471 1.00 57.31 98 VAL A N 1
ATOM 810 C CA . VAL A 1 98 ? -45.436 4.801 36.803 1.00 57.31 98 VAL A CA 1
ATOM 811 C C . VAL A 1 98 ? -46.116 5.826 37.712 1.00 57.31 98 VAL A C 1
ATOM 813 O O . VAL A 1 98 ? -47.340 5.947 37.720 1.00 57.31 98 VAL A O 1
ATOM 816 N N . LEU A 1 99 ? -45.330 6.553 38.504 1.00 53.31 99 LEU A N 1
ATOM 817 C CA . LEU A 1 99 ? -45.813 7.753 39.186 1.00 53.31 99 LEU A CA 1
ATOM 818 C C . LEU A 1 99 ? -45.825 8.906 38.175 1.00 53.31 99 LEU A C 1
ATOM 820 O O . LEU A 1 99 ? -44.785 9.259 37.618 1.00 53.31 99 LEU A O 1
ATOM 824 N N . ARG A 1 100 ? -47.029 9.417 37.904 1.00 41.78 100 ARG A N 1
ATOM 825 C CA . ARG A 1 100 ? -47.308 10.561 37.030 1.00 41.78 100 ARG A CA 1
ATOM 826 C C . ARG A 1 100 ? -47.170 11.873 37.789 1.00 41.78 100 ARG A C 1
ATOM 828 O O . ARG A 1 100 ? -47.608 11.904 38.960 1.00 41.78 100 ARG A O 1
#

pLDDT: mean 80.09, std 14.28, range [41.78, 96.56]